Protein AF-E9HAL0-F1 (afdb_monomer_lite)

Organism: Daphnia pulex (NCBI:txid6669)

pLDDT: mean 89.91, std 10.72, range [45.47, 98.06]

Foldseek 3Di:
DDQAQQWDWDADCPHPVHHDFIFTADGHPPGPCVVVVPDDGGKTFQDKPPHGRRRGGPVVVVVSSVVCPDDDIDTDTDDDDD

Sequence (82 aa):
GRKGLGFSIVGGEDSPKGKLGIFVKTIYPGGQAAEEATLREGDEIIAINGRKVEGLVHAEVVSLFREVRRGAITIQLGRKLP

InterPro domains:
  IPR001478 PDZ domain [PF00595] (2-74)
  IPR001478 PDZ domain [PS50106] (1-67)
  IPR001478 PDZ domain [SM00228] (3-81)
  IPR036034 PDZ superfamily [G3DSA:2.30.42.10] (1-81)
  IPR036034 PDZ superfamily [SSF50156] (3-80)

Radius of gyration: 12.41 Å; chains: 1; bounding box: 31×32×29 Å

Secondary structure (DSSP, 8-state):
-----SEEEEEETT-TTSSEEEEEEEE-TTSHHHHH----TT-EEEEETTEE-TT--HHHHHHHHHH--SSPPPEEEE----

Structure (mmCIF, N/CA/C/O backbone):
data_AF-E9HAL0-F1
#
_entry.id   AF-E9HAL0-F1
#
loop_
_atom_site.group_PDB
_atom_site.id
_atom_site.type_symbol
_atom_site.label_atom_id
_atom_site.label_alt_id
_atom_site.label_comp_id
_atom_site.label_asym_id
_atom_site.label_entity_id
_atom_site.label_seq_id
_atom_site.pdbx_PDB_ins_code
_atom_site.Cartn_x
_atom_site.Cartn_y
_atom_site.Cartn_z
_atom_site.occupancy
_atom_site.B_iso_or_equiv
_atom_site.auth_seq_id
_atom_site.auth_comp_id
_atom_site.auth_asym_id
_atom_site.auth_atom_id
_atom_site.pdbx_PDB_model_num
ATOM 1 N N . GLY A 1 1 ? -20.220 -9.854 4.823 1.00 45.47 1 GLY A N 1
ATOM 2 C CA . GLY A 1 1 ? -19.309 -9.795 3.660 1.00 45.47 1 GLY A CA 1
ATOM 3 C C . GLY A 1 1 ? -17.914 -9.478 4.152 1.00 45.47 1 GLY A C 1
ATOM 4 O O . GLY A 1 1 ? -17.808 -8.764 5.140 1.00 45.47 1 GLY A O 1
ATOM 5 N N . ARG A 1 2 ? -16.859 -10.034 3.545 1.00 51.84 2 ARG A N 1
ATOM 6 C CA . ARG A 1 2 ? -15.476 -9.708 3.936 1.00 51.84 2 ARG A CA 1
ATOM 7 C C . ARG A 1 2 ? -15.244 -8.218 3.676 1.00 51.84 2 ARG A C 1
ATOM 9 O O . ARG A 1 2 ? -15.250 -7.816 2.516 1.00 51.84 2 ARG A O 1
ATOM 16 N N . LYS A 1 3 ? -15.090 -7.407 4.729 1.00 63.41 3 LYS A N 1
ATOM 17 C CA . LYS A 1 3 ? -14.537 -6.057 4.578 1.00 63.41 3 LYS A CA 1
ATOM 18 C C . LYS A 1 3 ? -13.156 -6.235 3.933 1.00 63.41 3 LYS A C 1
ATOM 20 O O . LYS A 1 3 ? -12.367 -7.050 4.404 1.00 63.41 3 LYS A O 1
ATOM 25 N N . GLY A 1 4 ? -12.913 -5.576 2.802 1.00 76.19 4 GLY A N 1
ATOM 26 C CA . GLY A 1 4 ? -11.575 -5.535 2.211 1.00 76.19 4 GLY A CA 1
ATOM 27 C C . GLY A 1 4 ? -10.607 -4.791 3.134 1.00 76.19 4 GLY A C 1
ATOM 28 O O . GLY A 1 4 ? -11.027 -4.184 4.117 1.00 76.19 4 GLY A O 1
ATOM 29 N N . LEU A 1 5 ? -9.322 -4.779 2.785 1.00 86.06 5 LEU A N 1
ATOM 30 C CA . LEU A 1 5 ? -8.283 -4.153 3.615 1.00 86.06 5 LEU A CA 1
ATOM 31 C C . LEU A 1 5 ? -8.501 -2.646 3.858 1.00 86.06 5 LEU A C 1
ATOM 33 O O . LEU A 1 5 ? -7.979 -2.091 4.818 1.00 86.06 5 LEU A O 1
ATOM 37 N N . GLY A 1 6 ? -9.315 -1.980 3.033 1.00 91.75 6 GLY A N 1
ATOM 38 C CA . GLY A 1 6 ? -9.743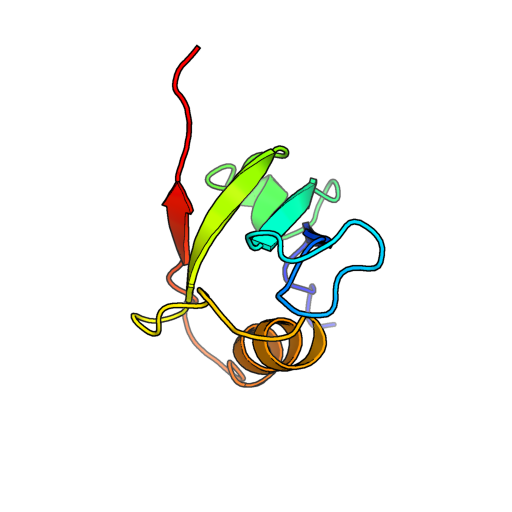 -0.603 3.285 1.00 91.75 6 GLY A CA 1
ATOM 39 C C . GLY A 1 6 ? -8.735 0.460 2.855 1.00 91.75 6 GLY A C 1
ATOM 40 O O . GLY A 1 6 ? -8.844 1.596 3.296 1.00 91.75 6 GLY A O 1
ATOM 41 N N . PHE A 1 7 ? -7.791 0.130 1.974 1.00 94.44 7 PHE A N 1
ATOM 42 C CA . PHE A 1 7 ? -6.874 1.096 1.367 1.00 94.44 7 PHE A CA 1
ATOM 43 C C . PHE A 1 7 ? -6.522 0.712 -0.078 1.00 94.44 7 PHE A C 1
ATOM 45 O O . PHE A 1 7 ? -6.856 -0.381 -0.541 1.00 94.44 7 PHE A O 1
ATOM 52 N N . SER A 1 8 ? -5.851 1.615 -0.791 1.00 95.00 8 SER A N 1
ATOM 53 C CA . SER A 1 8 ? -5.281 1.376 -2.123 1.00 95.00 8 SER A CA 1
ATOM 54 C C . SER A 1 8 ? -3.799 1.739 -2.163 1.00 95.00 8 SER A C 1
ATOM 56 O O . SER A 1 8 ? -3.331 2.556 -1.367 1.00 95.00 8 SER A O 1
ATOM 58 N N . ILE A 1 9 ? -3.070 1.138 -3.104 1.00 96.31 9 ILE A N 1
ATOM 59 C CA . ILE A 1 9 ? -1.639 1.373 -3.310 1.00 96.31 9 ILE A CA 1
ATOM 60 C C . ILE A 1 9 ? -1.348 1.894 -4.719 1.00 96.31 9 ILE A C 1
ATOM 62 O O . ILE A 1 9 ? -2.142 1.704 -5.641 1.00 96.31 9 ILE A O 1
ATOM 66 N N . VAL A 1 10 ? -0.196 2.537 -4.883 1.00 96.62 10 VAL A N 1
ATOM 67 C CA . VAL A 1 10 ? 0.397 2.958 -6.163 1.00 96.62 10 VAL A CA 1
ATOM 68 C C . VAL A 1 10 ? 1.891 2.646 -6.184 1.00 96.62 10 VAL A C 1
ATOM 70 O O . VAL A 1 10 ? 2.470 2.320 -5.150 1.00 96.62 10 VAL A O 1
ATOM 73 N N . GLY A 1 11 ? 2.508 2.784 -7.358 1.00 96.81 11 GLY A N 1
ATOM 74 C CA . GLY A 1 11 ? 3.928 2.507 -7.566 1.00 96.81 11 GLY A CA 1
ATOM 75 C C . GLY A 1 11 ? 4.175 1.057 -7.973 1.00 96.81 11 GLY A C 1
ATOM 76 O O . GLY A 1 11 ? 3.261 0.408 -8.487 1.00 96.81 11 GLY A O 1
ATOM 77 N N . GLY A 1 12 ? 5.399 0.585 -7.746 1.00 97.38 12 GLY A N 1
ATOM 78 C CA . GLY A 1 12 ? 5.914 -0.683 -8.263 1.00 97.38 12 GLY A CA 1
ATOM 79 C C . GLY A 1 12 ? 7.013 -0.466 -9.300 1.00 97.38 12 GLY A C 1
ATOM 80 O O . GLY A 1 12 ? 7.175 0.630 -9.849 1.00 97.38 12 GLY A O 1
ATOM 81 N N . GLU A 1 13 ? 7.781 -1.518 -9.576 1.00 97.50 13 GLU A N 1
ATOM 82 C CA . GLU A 1 13 ? 8.882 -1.460 -10.542 1.00 97.50 13 GLU A CA 1
ATOM 83 C C . GLU A 1 13 ? 8.402 -1.185 -11.981 1.00 97.50 13 GLU A C 1
ATOM 85 O O . GLU A 1 13 ? 9.106 -0.544 -12.760 1.00 97.50 13 GLU A O 1
ATOM 90 N N . ASP A 1 14 ? 7.172 -1.584 -12.304 1.00 96.81 14 ASP A N 1
ATOM 91 C CA . ASP A 1 14 ? 6.492 -1.388 -13.589 1.00 96.81 14 ASP A CA 1
ATOM 92 C C . ASP A 1 14 ? 5.696 -0.074 -13.681 1.00 96.81 14 ASP A C 1
ATOM 94 O O . ASP A 1 14 ? 4.904 0.120 -14.606 1.00 96.81 14 ASP A O 1
ATOM 98 N N . SER A 1 15 ? 5.878 0.847 -12.731 1.00 95.25 15 SER A N 1
ATOM 99 C CA . SER A 1 15 ? 5.145 2.111 -12.738 1.00 95.25 15 SER A CA 1
ATOM 100 C C . SER A 1 15 ? 5.428 2.926 -14.017 1.00 95.25 15 SER A C 1
ATOM 102 O O . SER A 1 15 ? 6.586 3.113 -14.404 1.00 95.25 15 SER A O 1
ATOM 104 N N . PRO A 1 16 ? 4.398 3.540 -14.638 1.00 91.44 16 PRO A N 1
ATOM 105 C CA . PRO A 1 16 ? 4.567 4.371 -15.836 1.00 91.44 16 PRO A CA 1
ATOM 106 C C . PRO A 1 16 ? 5.379 5.651 -15.579 1.00 91.44 16 PRO A C 1
ATOM 108 O O . PRO A 1 16 ? 5.773 6.335 -16.517 1.00 91.44 16 PRO A O 1
ATOM 111 N N . LYS A 1 17 ? 5.629 5.992 -14.309 1.00 91.81 17 LYS A N 1
ATOM 112 C CA . LYS A 1 17 ? 6.470 7.122 -13.887 1.00 91.81 17 LYS A CA 1
ATOM 113 C C . LYS A 1 17 ? 7.926 6.713 -13.612 1.00 91.81 17 LYS A C 1
ATOM 115 O O . LYS A 1 17 ? 8.665 7.485 -13.010 1.00 91.81 17 LYS A O 1
ATOM 120 N N . GLY A 1 18 ? 8.324 5.508 -14.024 1.00 92.25 18 GLY A N 1
ATOM 121 C CA . GLY A 1 18 ? 9.604 4.888 -13.684 1.00 92.25 18 GLY A CA 1
ATOM 122 C C . GLY A 1 18 ? 9.501 3.982 -12.457 1.00 92.25 18 GLY A C 1
ATOM 123 O O . GLY A 1 18 ? 8.426 3.846 -11.865 1.00 92.25 18 GLY A O 1
ATOM 124 N N . LYS A 1 19 ? 10.634 3.374 -12.081 1.00 93.00 19 LYS A N 1
ATOM 125 C CA . LYS A 1 19 ? 10.735 2.460 -10.936 1.00 93.00 19 LYS A CA 1
ATOM 126 C C . LYS A 1 19 ? 10.455 3.220 -9.641 1.00 93.00 19 LYS A C 1
ATOM 128 O O . LYS A 1 19 ? 11.240 4.085 -9.254 1.00 93.00 19 LYS A O 1
ATOM 133 N N . LEU A 1 20 ? 9.338 2.909 -8.991 1.00 93.94 20 LEU A N 1
ATOM 134 C CA . LEU A 1 20 ? 8.917 3.540 -7.743 1.00 93.94 20 LEU A CA 1
ATOM 135 C C . LEU A 1 20 ? 8.740 2.491 -6.646 1.00 93.94 20 LEU A C 1
ATOM 137 O O . LEU A 1 20 ? 8.363 1.353 -6.924 1.00 93.94 20 LEU A O 1
ATOM 141 N N . GLY A 1 21 ? 8.932 2.911 -5.394 1.00 96.00 21 GLY A N 1
ATOM 142 C CA . GLY A 1 21 ? 8.461 2.156 -4.232 1.00 96.00 21 GLY A CA 1
ATOM 143 C C . GLY A 1 21 ? 6.938 1.986 -4.238 1.00 96.00 21 GLY A C 1
ATOM 144 O O . GLY A 1 21 ? 6.229 2.531 -5.092 1.00 96.00 21 GLY A O 1
ATOM 145 N N . ILE A 1 22 ? 6.423 1.228 -3.274 1.00 97.88 22 ILE A N 1
ATOM 146 C CA . ILE A 1 22 ? 4.984 1.017 -3.106 1.00 97.88 22 ILE A CA 1
ATOM 147 C C . ILE A 1 22 ? 4.464 1.991 -2.064 1.00 97.88 22 ILE A C 1
ATOM 149 O O . ILE A 1 22 ? 4.940 1.989 -0.936 1.00 97.88 22 ILE A O 1
ATOM 153 N N . PHE A 1 23 ? 3.442 2.769 -2.408 1.00 96.69 23 PHE A N 1
ATOM 154 C CA . PHE A 1 23 ? 2.889 3.783 -1.513 1.00 96.69 23 PHE A CA 1
ATOM 155 C C . PHE A 1 23 ? 1.396 3.600 -1.302 1.00 96.69 23 PHE A C 1
ATOM 157 O O . PHE A 1 23 ? 0.663 3.269 -2.237 1.00 96.69 23 PHE A O 1
ATOM 164 N N . VAL A 1 24 ? 0.933 3.879 -0.087 1.00 96.44 24 VAL A N 1
ATOM 165 C CA . VAL A 1 24 ? -0.492 3.975 0.233 1.00 96.44 24 VAL A CA 1
ATOM 166 C C . VAL A 1 24 ? -1.052 5.234 -0.420 1.00 96.44 24 VAL A C 1
ATOM 168 O O . VAL A 1 24 ? -0.648 6.349 -0.097 1.00 96.44 24 VAL A O 1
ATOM 171 N N . LYS A 1 25 ? -1.994 5.064 -1.348 1.00 95.69 25 LYS A N 1
ATOM 172 C CA . LYS A 1 25 ? -2.616 6.175 -2.077 1.00 95.69 25 LYS A CA 1
ATOM 173 C C . LYS A 1 25 ? -3.832 6.729 -1.352 1.00 95.69 25 LYS A C 1
ATOM 175 O O . LYS A 1 25 ? -4.013 7.938 -1.302 1.00 95.69 25 LYS A O 1
ATOM 180 N N . THR A 1 26 ? -4.702 5.843 -0.876 1.00 95.62 26 THR A N 1
ATOM 181 C CA . THR A 1 26 ? -5.990 6.236 -0.296 1.00 95.62 26 THR A CA 1
ATOM 182 C C . THR A 1 26 ? -6.370 5.292 0.823 1.00 95.62 26 THR A C 1
ATOM 184 O O . THR A 1 26 ? -6.260 4.077 0.640 1.00 95.62 26 THR A O 1
ATOM 187 N N . ILE A 1 27 ? -6.868 5.835 1.930 1.00 94.94 27 ILE A N 1
ATOM 188 C CA . ILE A 1 27 ? -7.501 5.066 3.005 1.00 94.94 27 ILE A CA 1
ATOM 189 C C . ILE A 1 27 ? -9.009 5.296 2.938 1.00 94.94 27 ILE A C 1
ATOM 191 O O . ILE A 1 27 ? -9.488 6.424 3.007 1.00 94.94 27 ILE A O 1
ATOM 195 N N . TYR A 1 28 ? -9.774 4.218 2.773 1.00 93.75 28 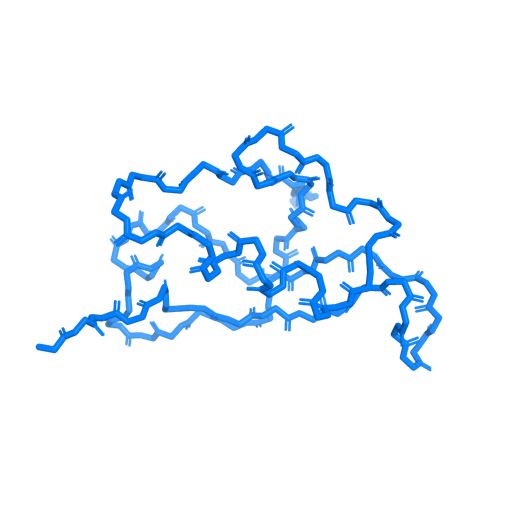TYR A N 1
ATOM 196 C CA . TYR A 1 28 ? -11.219 4.300 2.597 1.00 93.75 28 TYR A CA 1
ATOM 197 C C . TYR A 1 28 ? -11.931 4.400 3.954 1.00 93.75 28 TYR A C 1
ATOM 199 O O . TYR A 1 28 ? -11.754 3.511 4.795 1.00 93.75 28 TYR A O 1
ATOM 207 N N . PRO A 1 29 ? -12.784 5.421 4.170 1.00 90.62 29 PRO A N 1
ATOM 208 C CA . PRO A 1 29 ? -13.580 5.541 5.388 1.00 90.62 29 PRO A CA 1
ATOM 209 C C . PRO A 1 29 ? -14.409 4.280 5.670 1.00 90.62 29 PRO A C 1
ATOM 211 O O . PRO A 1 29 ? -15.004 3.700 4.762 1.00 90.62 29 PRO A O 1
ATOM 214 N N . GLY A 1 30 ? -14.442 3.842 6.933 1.00 87.44 30 GLY A N 1
ATOM 215 C CA . GLY A 1 30 ? -15.159 2.628 7.361 1.00 87.44 30 GLY A CA 1
ATOM 216 C C . GLY A 1 30 ? -14.517 1.296 6.935 1.00 87.44 30 GLY A C 1
ATOM 217 O O . GLY A 1 30 ? -15.075 0.224 7.205 1.00 87.44 30 GLY A O 1
ATOM 218 N N . GLY A 1 31 ? -13.361 1.347 6.262 1.00 88.38 31 GLY A N 1
ATOM 219 C CA . GLY A 1 31 ? -12.510 0.193 5.986 1.00 88.38 31 GLY A CA 1
ATOM 220 C C . GLY A 1 31 ? -11.616 -0.170 7.175 1.00 88.38 31 GLY A C 1
ATOM 221 O O . GLY A 1 31 ? -11.380 0.652 8.057 1.00 88.38 31 GLY A O 1
ATOM 222 N N . GLN A 1 32 ? -11.074 -1.391 7.176 1.00 88.00 32 GLN A N 1
ATOM 223 C CA . GLN A 1 32 ? -10.253 -1.894 8.285 1.00 88.00 32 GLN A CA 1
ATOM 224 C C . GLN A 1 32 ? -9.031 -1.002 8.566 1.00 88.00 32 GLN A C 1
ATOM 226 O O . GLN A 1 32 ? -8.791 -0.641 9.712 1.00 88.00 32 GLN A O 1
ATOM 231 N N . ALA A 1 33 ? -8.304 -0.577 7.527 1.00 90.69 33 ALA A N 1
ATOM 232 C CA . ALA A 1 33 ? -7.164 0.327 7.693 1.00 90.69 33 ALA A CA 1
ATOM 233 C C . ALA A 1 33 ? -7.538 1.688 8.314 1.00 90.69 33 ALA A C 1
ATOM 235 O O . ALA A 1 33 ? -6.725 2.271 9.028 1.00 90.69 33 ALA A O 1
ATOM 236 N N . ALA A 1 34 ? -8.758 2.184 8.073 1.00 89.75 34 ALA A N 1
ATOM 237 C CA . ALA A 1 34 ? -9.246 3.418 8.688 1.00 89.75 34 ALA A CA 1
ATOM 238 C C . ALA A 1 34 ? -9.610 3.216 10.167 1.00 89.75 34 ALA A C 1
ATOM 240 O O . ALA A 1 34 ? -9.325 4.082 10.986 1.00 89.75 34 ALA A O 1
ATOM 241 N N . GLU A 1 35 ? -10.222 2.076 10.505 1.00 88.38 35 GLU A N 1
ATOM 242 C CA . GLU A 1 35 ? -10.606 1.723 11.879 1.00 88.38 35 GLU A CA 1
ATOM 243 C C . GLU A 1 35 ? -9.380 1.465 12.770 1.00 88.38 35 GLU A C 1
ATOM 245 O O . GLU A 1 35 ? -9.360 1.895 13.921 1.00 88.38 35 GLU A O 1
ATOM 250 N N . GLU A 1 36 ? -8.340 0.811 12.240 1.00 86.12 36 GLU A N 1
ATOM 251 C CA . GLU A 1 36 ? -7.083 0.583 12.967 1.00 86.12 36 GLU A CA 1
ATOM 252 C C . GLU A 1 36 ? -6.224 1.855 13.084 1.00 86.12 36 GLU A C 1
ATOM 254 O O . GLU A 1 36 ? -5.408 1.958 13.998 1.00 86.12 36 GLU A O 1
ATOM 259 N N . ALA A 1 37 ? -6.393 2.820 12.169 1.00 83.12 37 ALA A N 1
ATOM 260 C CA . ALA A 1 37 ? -5.696 4.113 12.129 1.00 83.12 37 ALA A CA 1
ATOM 261 C C . ALA A 1 37 ? -4.150 4.039 12.170 1.00 83.12 37 ALA A C 1
ATOM 263 O O . ALA A 1 37 ? -3.467 5.032 12.446 1.00 83.12 37 ALA A O 1
ATOM 264 N N . THR A 1 38 ? -3.578 2.866 11.884 1.00 87.06 38 THR A N 1
ATOM 265 C CA . THR A 1 38 ? -2.129 2.642 11.862 1.00 87.06 38 THR A CA 1
ATOM 266 C C . THR A 1 38 ? -1.514 3.062 10.539 1.00 87.06 38 THR A C 1
ATOM 268 O O . THR A 1 38 ? -0.426 3.626 10.561 1.00 87.06 38 THR A O 1
ATOM 271 N N . LEU A 1 39 ? -2.192 2.815 9.415 1.00 92.19 39 LEU A N 1
ATOM 272 C CA . LEU A 1 39 ? -1.776 3.200 8.065 1.00 92.19 39 LEU A CA 1
ATOM 273 C C . LEU A 1 39 ? -2.112 4.672 7.792 1.00 92.19 39 LEU A C 1
ATOM 275 O O . LEU A 1 39 ? -3.128 5.176 8.271 1.00 92.19 39 LEU A O 1
ATOM 279 N N . ARG A 1 40 ? -1.298 5.353 6.983 1.00 93.94 40 ARG A N 1
ATOM 280 C CA . ARG A 1 40 ? -1.564 6.720 6.508 1.00 93.94 40 ARG A CA 1
ATOM 281 C C . ARG A 1 40 ? -1.359 6.826 5.003 1.00 93.94 40 ARG A C 1
ATOM 283 O O . ARG A 1 40 ? -0.556 6.102 4.420 1.00 93.94 40 ARG A O 1
ATOM 290 N N . GLU A 1 41 ? -2.089 7.738 4.371 1.00 95.12 41 GLU A N 1
ATOM 291 C CA . GLU A 1 41 ? -1.823 8.099 2.978 1.00 95.12 41 GLU A CA 1
ATOM 292 C C . GLU A 1 41 ? -0.409 8.675 2.849 1.00 95.12 41 GLU A C 1
ATOM 294 O O . GLU A 1 41 ? 0.034 9.456 3.691 1.00 95.12 41 GLU A O 1
ATOM 299 N N . GLY A 1 42 ? 0.306 8.256 1.807 1.00 95.19 42 GLY A N 1
ATOM 300 C CA . GLY A 1 42 ? 1.711 8.596 1.595 1.00 95.19 42 GLY A CA 1
ATOM 301 C C . GLY A 1 42 ? 2.711 7.678 2.302 1.00 95.19 42 GLY A C 1
ATOM 302 O O . GLY A 1 42 ? 3.902 7.790 2.018 1.00 95.19 42 GLY A O 1
ATOM 303 N N . ASP A 1 43 ? 2.267 6.754 3.161 1.00 96.31 43 ASP A N 1
ATOM 304 C CA . ASP A 1 43 ? 3.159 5.743 3.733 1.00 96.31 43 ASP A CA 1
ATOM 305 C C . ASP A 1 43 ? 3.781 4.882 2.629 1.00 96.31 43 ASP A C 1
ATOM 307 O O . ASP A 1 43 ? 3.079 4.396 1.737 1.00 96.31 43 ASP A O 1
ATOM 311 N N . GLU A 1 44 ? 5.087 4.640 2.725 1.00 96.94 44 GLU A N 1
ATOM 312 C CA . GLU A 1 44 ? 5.772 3.661 1.888 1.00 96.94 44 GLU A CA 1
ATOM 313 C C . GLU A 1 44 ? 5.654 2.272 2.515 1.00 96.94 44 GLU A C 1
ATOM 315 O O . GLU A 1 44 ? 5.934 2.084 3.698 1.00 96.94 44 GLU A O 1
ATOM 320 N N . ILE A 1 45 ? 5.261 1.274 1.733 1.00 96.81 45 ILE A N 1
ATOM 321 C CA . ILE A 1 45 ? 5.236 -0.123 2.156 1.00 96.81 45 ILE A CA 1
ATOM 322 C C . ILE A 1 45 ? 6.600 -0.723 1.836 1.00 96.81 45 ILE A C 1
ATOM 324 O O . ILE A 1 45 ? 6.967 -0.858 0.675 1.00 96.81 45 ILE A O 1
ATOM 328 N N . ILE A 1 46 ? 7.338 -1.107 2.876 1.00 97.69 46 ILE A N 1
ATOM 329 C CA . ILE A 1 46 ? 8.684 -1.686 2.768 1.00 97.69 46 ILE A CA 1
ATOM 330 C C . ILE A 1 46 ? 8.617 -3.211 2.706 1.00 97.69 46 ILE A C 1
ATOM 332 O O . ILE A 1 46 ? 9.343 -3.849 1.940 1.00 97.69 46 ILE A O 1
ATOM 336 N N . ALA A 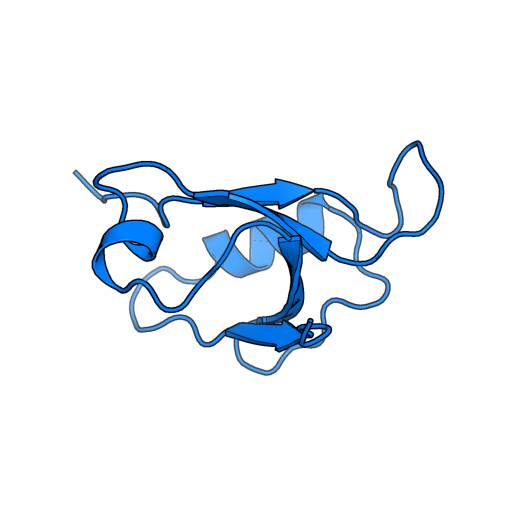1 47 ? 7.734 -3.806 3.510 1.00 97.06 47 ALA A N 1
ATOM 337 C CA . ALA A 1 47 ? 7.541 -5.246 3.559 1.00 97.06 47 ALA A CA 1
ATOM 338 C C . ALA A 1 47 ? 6.111 -5.626 3.956 1.00 97.06 47 ALA A C 1
ATOM 340 O O . ALA A 1 47 ? 5.463 -4.925 4.736 1.00 97.06 47 ALA A O 1
ATOM 341 N N . ILE A 1 48 ? 5.656 -6.777 3.461 1.00 95.44 48 ILE A N 1
ATOM 342 C CA . ILE A 1 48 ? 4.378 -7.405 3.816 1.00 95.44 48 ILE A CA 1
ATOM 343 C C . ILE A 1 48 ? 4.687 -8.790 4.376 1.00 95.44 48 ILE A C 1
ATOM 345 O O . ILE A 1 48 ? 5.335 -9.597 3.712 1.00 95.44 48 ILE A O 1
ATOM 349 N N . ASN A 1 49 ? 4.253 -9.064 5.607 1.00 93.56 49 ASN A N 1
ATOM 350 C CA . ASN A 1 49 ? 4.527 -10.314 6.326 1.00 93.56 49 ASN A CA 1
ATOM 351 C C . ASN A 1 49 ? 6.023 -10.695 6.316 1.00 93.56 49 ASN A C 1
ATOM 353 O O . ASN A 1 49 ? 6.386 -11.852 6.126 1.00 93.56 49 ASN A O 1
ATOM 357 N N . GLY A 1 50 ? 6.901 -9.697 6.464 1.00 94.81 50 GLY A N 1
ATOM 358 C CA . GLY A 1 50 ? 8.357 -9.878 6.452 1.00 94.81 50 GLY A CA 1
ATOM 359 C C . GLY A 1 50 ? 8.997 -10.006 5.063 1.00 94.81 50 GLY A C 1
ATOM 360 O O . GLY A 1 50 ? 10.222 -9.980 4.967 1.00 94.81 50 GLY A O 1
ATOM 361 N N . ARG A 1 51 ? 8.217 -10.087 3.975 1.00 95.75 51 ARG A N 1
ATOM 362 C CA . ARG A 1 51 ? 8.743 -10.083 2.602 1.00 95.75 51 ARG A CA 1
ATOM 363 C C . ARG A 1 51 ? 8.894 -8.65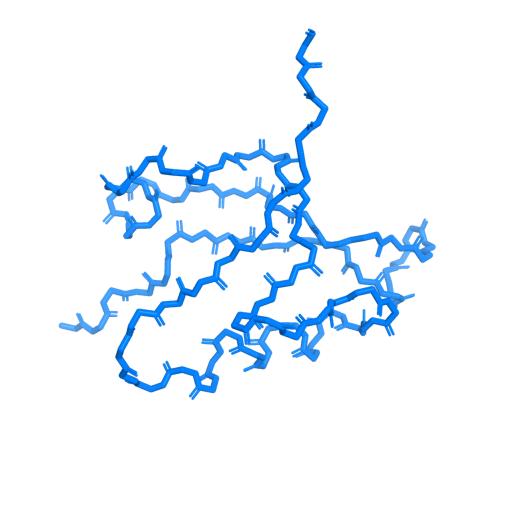2 2.099 1.00 95.75 51 ARG A C 1
ATOM 365 O O . ARG A 1 51 ? 7.900 -7.932 2.004 1.00 95.75 51 ARG A O 1
ATOM 372 N N . LYS A 1 52 ? 10.123 -8.255 1.752 1.00 97.38 52 LYS A N 1
ATOM 373 C CA . LYS A 1 52 ? 10.397 -6.958 1.114 1.00 97.38 52 LYS A CA 1
ATOM 374 C C . LYS A 1 52 ? 9.661 -6.844 -0.221 1.00 97.38 52 LYS A C 1
ATOM 376 O O . LYS A 1 52 ? 9.579 -7.826 -0.958 1.00 97.38 52 LYS A O 1
ATOM 381 N N . VAL A 1 53 ? 9.158 -5.647 -0.513 1.00 97.31 53 VAL A N 1
ATOM 382 C CA . VAL A 1 53 ? 8.438 -5.352 -1.768 1.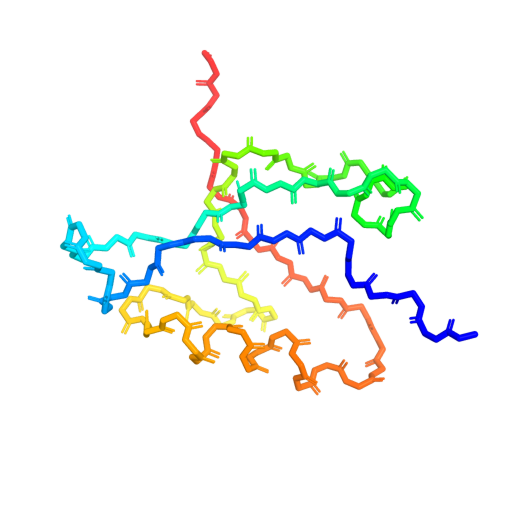00 97.31 53 VAL A CA 1
ATOM 383 C C . VAL A 1 53 ? 9.240 -4.496 -2.751 1.00 97.31 53 VAL A C 1
ATOM 385 O O . VAL A 1 53 ? 8.760 -4.198 -3.840 1.00 97.31 53 VAL A O 1
ATOM 388 N N . GLU A 1 54 ? 10.459 -4.106 -2.378 1.00 95.94 54 GLU A N 1
ATOM 389 C CA . GLU A 1 54 ? 11.409 -3.448 -3.275 1.00 95.94 54 GLU A CA 1
ATOM 390 C C . GLU A 1 54 ? 11.676 -4.323 -4.508 1.00 95.94 54 GLU A C 1
ATOM 392 O O . GLU A 1 54 ? 11.939 -5.520 -4.381 1.00 95.94 54 GLU A O 1
ATOM 397 N N . GLY A 1 55 ? 11.591 -3.719 -5.694 1.00 95.88 55 GLY A N 1
ATOM 398 C CA . GLY A 1 55 ? 11.789 -4.409 -6.971 1.00 95.88 55 GLY A CA 1
ATOM 399 C C . GLY A 1 55 ? 10.635 -5.322 -7.404 1.00 95.88 55 GLY A C 1
ATOM 400 O O . GLY A 1 55 ? 10.779 -6.112 -8.330 1.00 95.88 55 GLY A O 1
ATOM 401 N N . LEU A 1 56 ? 9.485 -5.266 -6.727 1.00 98.06 56 LEU A N 1
ATOM 402 C CA . LEU A 1 56 ? 8.292 -5.974 -7.182 1.00 98.06 56 LEU A CA 1
ATOM 403 C C . LEU A 1 56 ? 7.453 -5.087 -8.097 1.00 98.06 56 LEU A C 1
ATOM 405 O O . LEU A 1 56 ? 7.329 -3.873 -7.889 1.00 98.06 56 LEU A O 1
ATOM 409 N N . VAL A 1 57 ? 6.816 -5.707 -9.088 1.00 98.06 57 VAL A N 1
ATOM 410 C CA . VAL A 1 57 ? 5.796 -5.023 -9.888 1.00 98.06 57 VAL A CA 1
ATOM 411 C C . VAL A 1 57 ? 4.506 -4.871 -9.086 1.00 98.06 57 VAL A C 1
ATOM 413 O O . VAL A 1 57 ? 4.228 -5.628 -8.150 1.00 98.06 57 VAL A O 1
ATOM 416 N N . HIS A 1 58 ? 3.671 -3.908 -9.467 1.00 97.31 58 HIS A N 1
ATOM 417 C CA . HIS A 1 58 ? 2.437 -3.581 -8.755 1.00 97.31 58 HIS A CA 1
ATOM 418 C C . HIS A 1 58 ? 1.560 -4.817 -8.482 1.00 97.31 58 HIS A C 1
ATOM 420 O O . HIS A 1 58 ? 1.065 -5.026 -7.370 1.00 97.31 58 HIS A O 1
ATOM 426 N N . ALA A 1 59 ? 1.387 -5.665 -9.499 1.00 96.75 59 ALA A N 1
ATOM 427 C CA . ALA A 1 59 ? 0.537 -6.849 -9.427 1.00 96.75 59 ALA A CA 1
ATOM 428 C C . ALA A 1 59 ? 1.044 -7.909 -8.432 1.00 96.75 59 ALA A C 1
ATOM 430 O O . ALA A 1 59 ? 0.235 -8.584 -7.787 1.00 96.75 59 ALA A O 1
ATOM 431 N N . GLU A 1 60 ? 2.360 -8.046 -8.266 1.00 97.25 60 GLU A N 1
ATOM 432 C CA . GLU A 1 60 ? 2.946 -8.971 -7.291 1.00 97.25 60 GLU A CA 1
ATOM 433 C C . GLU A 1 60 ? 2.630 -8.517 -5.867 1.00 97.25 60 GLU A C 1
ATOM 435 O O . GLU A 1 60 ? 2.206 -9.315 -5.033 1.00 97.25 60 GLU A O 1
ATOM 440 N N . VAL A 1 61 ? 2.728 -7.216 -5.601 1.00 96.75 61 VAL A N 1
ATOM 441 C CA . VAL A 1 61 ? 2.440 -6.646 -4.279 1.00 96.75 61 VAL A CA 1
ATOM 442 C C . VAL A 1 61 ? 0.956 -6.757 -3.932 1.00 96.75 61 VAL A C 1
ATOM 444 O O . VAL A 1 61 ? 0.600 -7.127 -2.813 1.00 96.75 61 VAL A O 1
ATOM 447 N N . VAL A 1 62 ? 0.070 -6.529 -4.906 1.00 94.50 62 VAL A N 1
ATOM 448 C CA . VAL A 1 62 ? -1.370 -6.800 -4.750 1.00 94.50 62 VAL A CA 1
ATOM 449 C C . VAL A 1 62 ? -1.623 -8.277 -4.433 1.00 94.50 62 VAL A C 1
ATOM 451 O O . VAL A 1 62 ? -2.513 -8.594 -3.640 1.00 94.50 62 VAL A O 1
ATOM 454 N N . SER A 1 63 ? -0.848 -9.185 -5.027 1.00 93.56 63 SER A N 1
ATOM 455 C CA . SER A 1 63 ? -0.980 -10.623 -4.780 1.00 93.56 63 SER A CA 1
ATOM 456 C C . SER A 1 63 ? -0.584 -10.990 -3.349 1.00 93.56 63 SER A C 1
ATOM 458 O O . SER A 1 63 ? -1.334 -11.721 -2.706 1.00 93.56 63 SER A O 1
ATOM 460 N N . LEU A 1 64 ? 0.467 -10.381 -2.787 1.00 93.75 64 LE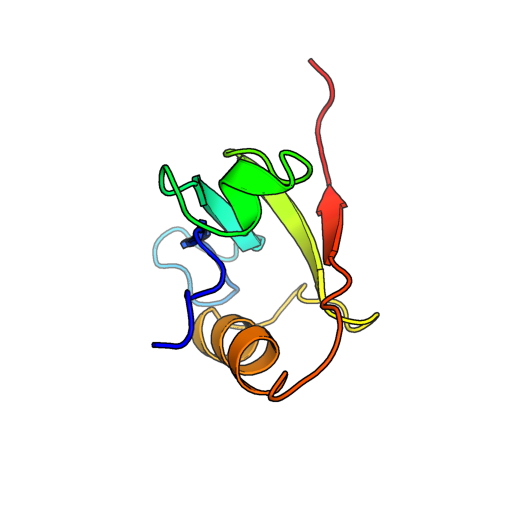U A N 1
ATOM 461 C CA . LEU A 1 64 ? 0.852 -10.575 -1.378 1.00 93.75 64 LEU A CA 1
ATOM 462 C C . LEU A 1 64 ? -0.281 -10.233 -0.400 1.00 93.75 64 LEU A C 1
ATOM 464 O O . LEU A 1 64 ? -0.525 -10.967 0.556 1.00 93.75 64 LEU A O 1
ATOM 468 N N . PHE A 1 65 ? -1.028 -9.155 -0.654 1.00 91.31 65 PHE A N 1
ATOM 469 C CA . PHE A 1 65 ? -2.200 -8.806 0.156 1.00 91.31 65 PHE A CA 1
ATOM 470 C C . PHE A 1 65 ? -3.358 -9.802 0.000 1.00 91.31 65 PHE A C 1
ATOM 472 O O . PHE A 1 65 ? -4.102 -10.042 0.951 1.00 91.31 65 PHE A O 1
ATOM 479 N N . ARG A 1 66 ? -3.528 -10.385 -1.192 1.00 87.44 66 ARG A N 1
ATOM 480 C CA . ARG A 1 66 ? -4.602 -11.347 -1.500 1.00 87.44 66 ARG A CA 1
ATOM 481 C C . ARG A 1 66 ? -4.317 -12.760 -0.995 1.00 87.44 66 ARG A C 1
ATOM 483 O O . ARG A 1 66 ? -5.260 -13.504 -0.724 1.00 87.44 66 ARG A O 1
ATOM 490 N N . GLU A 1 67 ? -3.049 -13.140 -0.887 1.00 85.50 67 GLU A N 1
ATOM 491 C CA . GLU A 1 67 ? -2.620 -14.444 -0.370 1.00 85.50 67 GLU A CA 1
ATOM 492 C C . GLU A 1 67 ? -3.017 -14.643 1.097 1.00 85.50 67 GLU A C 1
ATOM 494 O O . GLU A 1 67 ? -3.276 -15.772 1.527 1.00 85.50 67 GLU A O 1
ATOM 499 N N . VAL A 1 68 ? -3.161 -13.554 1.857 1.00 82.31 68 VAL A N 1
ATOM 500 C CA . VAL A 1 68 ? -3.600 -13.617 3.250 1.00 82.31 68 VAL A CA 1
ATOM 501 C C . VAL A 1 68 ? -5.094 -13.928 3.316 1.00 82.31 68 VAL A C 1
ATOM 503 O O . VAL A 1 68 ? -5.961 -13.057 3.284 1.00 82.31 68 VAL A O 1
ATOM 506 N N . ARG A 1 69 ? -5.415 -15.223 3.409 1.00 73.25 69 ARG A N 1
ATOM 507 C CA . ARG A 1 69 ? -6.804 -15.705 3.483 1.00 73.25 69 ARG A CA 1
ATOM 508 C C . ARG A 1 69 ? -7.424 -15.575 4.875 1.00 73.25 69 ARG A C 1
ATOM 510 O O . ARG A 1 69 ? -8.649 -15.466 4.972 1.00 73.25 69 ARG A O 1
ATOM 517 N N . ARG A 1 70 ? -6.608 -15.666 5.932 1.00 70.31 70 ARG A N 1
ATOM 518 C CA . ARG A 1 70 ? -6.980 -15.579 7.357 1.00 70.31 70 ARG A CA 1
ATOM 519 C C . ARG A 1 70 ? -5.762 -15.135 8.173 1.00 70.31 70 ARG A C 1
ATOM 521 O O . ARG A 1 70 ? -4.653 -15.543 7.847 1.00 70.31 70 ARG A O 1
ATOM 528 N N . GLY A 1 71 ? -5.989 -14.386 9.250 1.00 77.56 71 GLY A N 1
ATOM 529 C CA . GLY A 1 71 ? -4.935 -13.912 10.154 1.00 77.56 71 GLY A CA 1
ATOM 530 C C . GLY A 1 71 ? -4.584 -12.438 9.955 1.00 77.56 71 GLY A C 1
ATOM 531 O O . GLY A 1 71 ? -5.147 -11.769 9.090 1.00 77.56 71 GLY A O 1
ATOM 532 N N . ALA A 1 72 ? -3.684 -11.936 10.799 1.00 82.81 72 ALA A N 1
ATOM 533 C CA . ALA A 1 72 ? -3.205 -10.561 10.731 1.00 82.81 72 ALA A CA 1
ATOM 534 C C . ALA A 1 72 ? -2.228 -10.378 9.560 1.00 82.81 72 ALA A C 1
ATOM 536 O O . ALA A 1 72 ? -1.427 -11.268 9.272 1.00 82.81 72 ALA A O 1
ATOM 537 N N . ILE A 1 73 ? -2.281 -9.213 8.913 1.00 88.25 73 ILE A N 1
ATOM 538 C CA . ILE A 1 73 ? -1.252 -8.766 7.970 1.00 88.25 73 ILE A CA 1
ATOM 539 C C . ILE A 1 73 ? -0.304 -7.855 8.735 1.00 88.25 73 ILE A C 1
ATOM 541 O O . ILE A 1 73 ? -0.743 -6.889 9.354 1.00 88.25 73 ILE A O 1
ATOM 545 N N . THR A 1 74 ? 0.993 -8.133 8.675 1.00 91.31 74 THR A N 1
ATOM 546 C CA . THR A 1 74 ? 2.012 -7.219 9.194 1.00 91.31 74 THR A CA 1
ATOM 547 C C . THR A 1 74 ? 2.581 -6.404 8.046 1.00 91.31 74 THR A C 1
ATOM 549 O O . THR A 1 74 ? 3.050 -6.967 7.057 1.00 91.31 74 THR A O 1
ATOM 552 N N . ILE A 1 75 ? 2.560 -5.079 8.179 1.00 93.88 75 ILE A N 1
ATOM 553 C CA . ILE A 1 75 ? 3.096 -4.156 7.180 1.00 93.88 75 ILE A CA 1
ATOM 554 C C . ILE A 1 75 ? 4.222 -3.357 7.828 1.00 93.88 75 ILE A C 1
ATOM 556 O O . ILE A 1 75 ? 4.022 -2.724 8.864 1.00 93.88 75 ILE A O 1
ATOM 560 N N . GLN A 1 76 ? 5.408 -3.388 7.224 1.00 95.69 76 GLN A N 1
ATOM 561 C CA . GLN A 1 76 ? 6.511 -2.515 7.610 1.00 95.69 76 GLN A CA 1
ATOM 562 C C . GLN A 1 76 ? 6.446 -1.242 6.771 1.00 95.69 76 GLN A C 1
ATOM 564 O O . GLN A 1 76 ? 6.410 -1.322 5.542 1.00 95.69 76 GLN A O 1
ATOM 569 N N . LEU A 1 77 ? 6.428 -0.087 7.436 1.00 95.62 77 LEU A N 1
ATOM 570 C CA . LEU A 1 77 ? 6.181 1.206 6.801 1.00 95.62 77 LEU A CA 1
ATOM 571 C C . LEU A 1 77 ? 7.423 2.096 6.850 1.00 95.62 77 LEU A C 1
ATOM 573 O O . LEU A 1 77 ? 8.083 2.199 7.885 1.00 95.62 77 LEU A O 1
ATOM 577 N N . GLY A 1 78 ? 7.704 2.767 5.740 1.00 94.25 78 GLY A N 1
ATOM 578 C CA . GLY A 1 78 ? 8.612 3.897 5.650 1.00 94.25 78 GLY A CA 1
ATOM 579 C C . GLY A 1 78 ? 7.807 5.189 5.736 1.00 94.25 78 GLY A C 1
ATOM 580 O O . GLY A 1 78 ? 6.930 5.441 4.912 1.00 94.25 78 GLY A O 1
ATOM 581 N N . ARG A 1 79 ? 8.099 6.019 6.740 1.00 90.38 79 ARG A N 1
ATOM 582 C CA . ARG A 1 79 ? 7.548 7.373 6.864 1.00 90.38 79 ARG A CA 1
ATOM 583 C C . ARG A 1 79 ? 8.686 8.362 6.954 1.00 90.38 79 ARG A C 1
ATOM 585 O O . ARG A 1 79 ? 9.480 8.292 7.890 1.00 90.38 79 ARG A O 1
ATOM 592 N N . LYS A 1 80 ? 8.725 9.326 6.036 1.00 73.06 80 LYS A N 1
ATOM 593 C CA . LYS A 1 80 ? 9.426 10.573 6.333 1.00 73.06 80 LYS A CA 1
ATOM 594 C C . LYS A 1 80 ? 8.577 11.305 7.362 1.00 73.06 80 LYS A C 1
ATOM 596 O O . LYS A 1 80 ? 7.457 11.711 7.064 1.00 73.06 80 LYS A O 1
ATOM 601 N N . LEU A 1 81 ? 9.082 11.361 8.592 1.00 57.56 81 LEU A N 1
ATOM 602 C CA . LEU A 1 81 ? 8.536 12.262 9.597 1.00 57.56 81 LEU A CA 1
ATOM 603 C C . LEU A 1 81 ? 8.588 13.691 9.021 1.00 57.56 81 LEU A C 1
ATOM 605 O O . LEU A 1 81 ? 9.543 13.989 8.295 1.00 57.56 81 LEU A O 1
ATOM 609 N N . PRO A 1 82 ? 7.558 14.517 9.266 1.00 59.38 82 PRO A N 1
ATOM 610 C CA . PRO A 1 82 ? 7.593 15.926 8.893 1.00 59.38 82 PRO A CA 1
ATOM 611 C C . PRO A 1 82 ? 8.775 16.655 9.540 1.00 59.38 82 PRO A C 1
ATOM 613 O O . PRO A 1 82 ? 9.204 16.233 10.641 1.00 59.38 82 PRO A O 1
#